Protein AF-A0A966UZX6-F1 (afdb_monomer)

Solvent-accessible surface area (backbone atoms only — not comparable to full-atom values): 6612 Å² total; per-residue (Å²): 122,61,79,94,32,61,62,84,73,32,52,67,48,50,5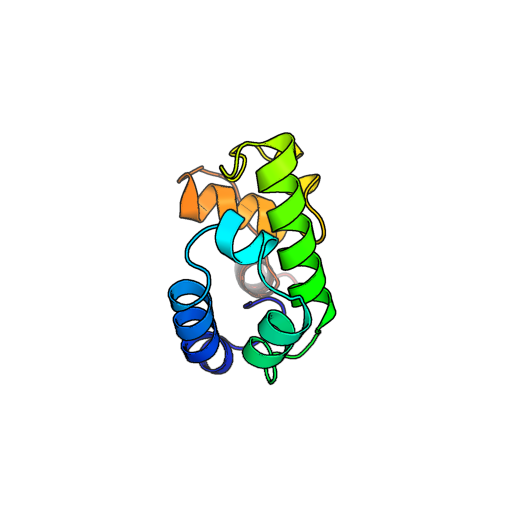5,53,45,46,71,76,30,74,43,41,50,50,42,38,73,46,58,69,69,57,56,48,58,64,50,57,91,59,65,66,68,65,59,56,52,23,49,36,52,24,20,40,48,27,36,75,76,45,78,41,44,82,68,93,44,65,69,60,29,48,70,32,50,84,32,46,73,52,54,28,41,44,45,39,33,73,76,66,67,42,99,61,91,68,65,52,76,68,49,46,50,52,51,22,60,75,69,74,48,83,123

Foldseek 3Di:
DPPVFDVVQVPVLVVVCCVQQVFLVSLLPDDLVVQLVSCPPRDDSQQSVQSNQLSVCCCPPVVRDDDQDLVSQCVRRPRDPQNSVVCNCPVVVDPDDHDDPVNVVVVCVVVVHDD

Radius of gyration: 15.52 Å; Cα contacts (8 Å, |Δi|>4): 112; chains: 1; bounding box: 35×24×46 Å

pLDDT: mean 96.29, std 2.63, range [81.38, 98.81]

Structure (mmCIF, N/CA/C/O backbone):
data_AF-A0A966UZX6-F1
#
_entry.id   AF-A0A966UZX6-F1
#
loop_
_atom_site.group_PDB
_atom_site.id
_atom_site.type_symbol
_atom_site.label_atom_id
_atom_site.label_alt_id
_atom_site.label_comp_id
_atom_site.label_asym_id
_atom_site.label_entity_id
_atom_site.label_seq_id
_atom_site.pdbx_PDB_ins_code
_atom_site.Cartn_x
_atom_site.Cartn_y
_atom_site.Cartn_z
_atom_site.occupancy
_atom_site.B_iso_or_equiv
_atom_site.auth_seq_id
_atom_site.auth_comp_id
_atom_site.auth_asym_id
_atom_site.auth_atom_id
_atom_site.pdbx_PDB_model_num
ATOM 1 N N . MET A 1 1 ? 3.420 -3.455 0.116 1.00 95.12 1 MET A N 1
ATOM 2 C CA . MET A 1 1 ? 4.729 -3.803 0.725 1.00 95.12 1 MET A CA 1
ATOM 3 C C . MET A 1 1 ? 5.871 -3.976 -0.285 1.00 95.12 1 MET A C 1
ATOM 5 O O . MET A 1 1 ? 7.005 -3.686 0.069 1.00 95.12 1 MET A O 1
ATOM 9 N N . SER A 1 2 ? 5.616 -4.385 -1.532 1.00 94.81 2 SER A N 1
ATOM 10 C CA . SER A 1 2 ? 6.669 -4.691 -2.527 1.00 94.81 2 SER A CA 1
ATOM 11 C C . SER A 1 2 ? 7.288 -3.487 -3.255 1.00 94.81 2 SER A C 1
ATOM 13 O O . SER A 1 2 ? 8.164 -3.651 -4.097 1.00 94.81 2 SER A O 1
ATOM 15 N N . GLN A 1 3 ? 6.871 -2.257 -2.938 1.00 93.81 3 GLN A N 1
ATOM 16 C CA . GLN A 1 3 ? 7.470 -1.043 -3.508 1.00 93.81 3 GLN A CA 1
ATOM 17 C C . GLN A 1 3 ? 8.933 -0.916 -3.050 1.00 93.81 3 GLN A C 1
ATOM 19 O O . GLN A 1 3 ? 9.164 -0.636 -1.877 1.00 93.81 3 GLN A O 1
ATOM 24 N N . GLN A 1 4 ? 9.908 -1.101 -3.945 1.00 92.12 4 GLN A N 1
ATOM 25 C CA . GLN A 1 4 ? 11.343 -1.074 -3.605 1.00 92.12 4 GLN A CA 1
ATOM 26 C C . GLN A 1 4 ? 11.729 -2.080 -2.499 1.00 92.12 4 GLN A C 1
ATOM 28 O O . GLN A 1 4 ? 12.595 -1.824 -1.664 1.00 92.12 4 GLN A O 1
ATOM 33 N N . THR A 1 5 ? 11.052 -3.227 -2.436 1.00 94.00 5 THR A N 1
ATOM 34 C CA . THR A 1 5 ? 11.376 -4.303 -1.490 1.00 94.00 5 THR A CA 1
ATOM 35 C C . THR A 1 5 ? 11.250 -5.636 -2.215 1.00 94.00 5 THR A C 1
ATOM 37 O O . THR A 1 5 ? 10.236 -5.880 -2.864 1.00 94.00 5 THR A O 1
ATOM 40 N N . GLN A 1 6 ? 12.285 -6.474 -2.135 1.00 93.75 6 GLN A N 1
ATOM 41 C CA . GLN A 1 6 ? 12.287 -7.794 -2.768 1.00 93.75 6 GLN A CA 1
ATOM 42 C C . GLN A 1 6 ? 11.197 -8.692 -2.164 1.00 93.75 6 GLN A C 1
ATOM 44 O O . GLN A 1 6 ? 10.854 -8.562 -0.988 1.00 93.75 6 GLN A O 1
ATOM 49 N N . VAL A 1 7 ? 10.619 -9.563 -2.996 1.00 95.44 7 VAL A N 1
ATOM 50 C CA . VAL A 1 7 ? 9.425 -10.352 -2.650 1.00 95.44 7 VAL A CA 1
ATOM 51 C C . VAL A 1 7 ? 9.689 -11.302 -1.483 1.00 95.44 7 VAL A C 1
ATOM 53 O O . VAL A 1 7 ? 8.866 -11.384 -0.579 1.00 95.44 7 VAL A O 1
ATOM 56 N N . ASP A 1 8 ? 10.850 -11.952 -1.458 1.00 95.19 8 ASP A N 1
ATOM 57 C CA . ASP A 1 8 ? 11.311 -12.839 -0.382 1.00 95.19 8 ASP A CA 1
ATOM 58 C C . ASP A 1 8 ? 11.261 -12.180 1.009 1.00 95.19 8 ASP A C 1
ATOM 60 O O . ASP A 1 8 ? 10.828 -12.795 1.982 1.00 95.19 8 ASP A O 1
ATOM 64 N N . ARG A 1 9 ? 11.611 -10.892 1.096 1.00 93.88 9 ARG A N 1
ATOM 65 C CA . ARG A 1 9 ? 11.520 -10.090 2.326 1.00 93.88 9 ARG A CA 1
ATOM 66 C C . ARG A 1 9 ? 10.0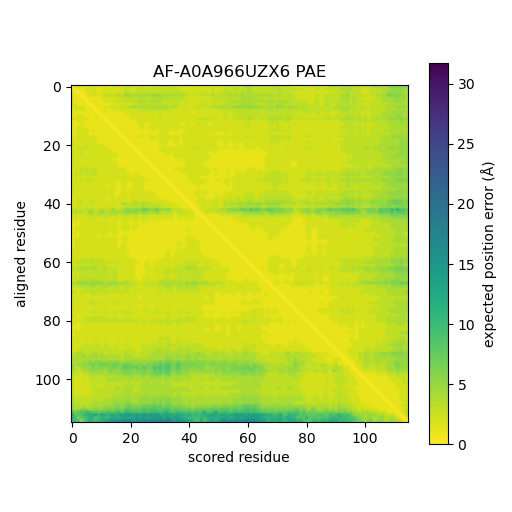93 -9.665 2.662 1.00 93.88 9 ARG A C 1
ATOM 68 O O . ARG A 1 9 ? 9.810 -9.352 3.816 1.00 93.88 9 ARG A O 1
ATOM 75 N N . VAL A 1 10 ? 9.215 -9.595 1.663 1.00 97.12 10 VAL A N 1
ATOM 76 C CA . VAL A 1 10 ? 7.822 -9.162 1.819 1.00 97.12 10 VAL A CA 1
ATOM 77 C C . VAL A 1 10 ? 6.931 -10.295 2.305 1.00 97.12 10 VAL A C 1
ATOM 79 O O . VAL A 1 10 ? 6.076 -10.030 3.140 1.00 97.12 10 VAL A O 1
ATOM 82 N N . VAL A 1 11 ? 7.110 -11.528 1.817 1.00 97.19 11 VAL A N 1
ATOM 83 C CA . VAL A 1 11 ? 6.136 -12.622 2.004 1.00 97.19 11 VAL A CA 1
ATOM 84 C C . VAL A 1 11 ? 5.756 -12.836 3.470 1.00 97.19 11 VAL A C 1
ATOM 86 O O . VAL A 1 11 ? 4.579 -12.757 3.811 1.00 97.19 11 VAL A O 1
ATOM 89 N N . SER A 1 12 ? 6.733 -13.050 4.354 1.00 96.12 12 SER A N 1
ATOM 90 C CA . SER A 1 12 ? 6.457 -13.325 5.773 1.00 96.12 12 SER A CA 1
ATOM 91 C C . SER A 1 12 ? 5.778 -12.148 6.477 1.00 96.12 12 SER A C 1
ATOM 93 O O . SER A 1 12 ? 4.864 -12.339 7.277 1.00 96.12 12 SER A O 1
ATOM 95 N N . LYS A 1 13 ? 6.183 -10.918 6.144 1.00 96.69 13 LYS A N 1
ATOM 96 C CA . LYS A 1 13 ? 5.598 -9.691 6.694 1.00 96.69 13 LYS A CA 1
ATOM 97 C C . LYS A 1 13 ? 4.191 -9.436 6.180 1.00 96.69 13 LYS A C 1
ATOM 99 O O . LYS A 1 13 ? 3.351 -8.995 6.952 1.00 96.69 13 LYS A O 1
ATOM 104 N N . PHE A 1 14 ? 3.939 -9.719 4.907 1.00 97.75 14 PHE A N 1
ATOM 105 C CA . PHE A 1 14 ? 2.617 -9.6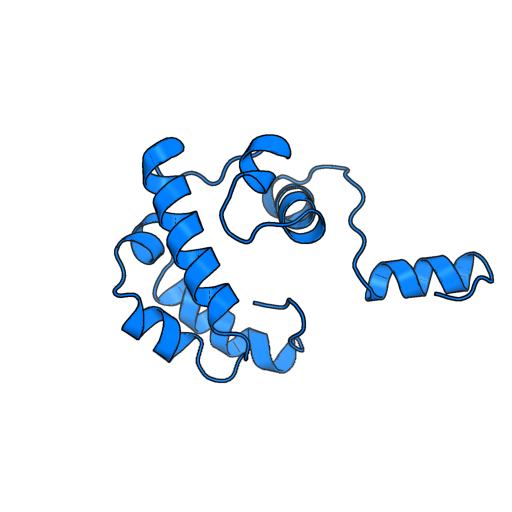09 4.309 1.00 97.75 14 PHE A CA 1
ATOM 106 C C . PHE A 1 14 ? 1.644 -10.576 4.976 1.00 97.75 14 PHE A C 1
ATOM 108 O O . PHE A 1 14 ? 0.605 -10.124 5.440 1.00 97.75 14 PHE A O 1
ATOM 115 N N . LEU A 1 15 ? 2.014 -11.856 5.101 1.00 97.94 15 LEU A N 1
ATOM 116 C CA . LEU A 1 15 ? 1.174 -12.870 5.746 1.00 97.94 15 LEU A CA 1
ATOM 117 C C . LEU A 1 15 ? 0.834 -12.491 7.194 1.00 97.94 15 LEU A C 1
ATOM 119 O O . LEU A 1 15 ? -0.331 -12.496 7.566 1.00 97.94 15 LEU A O 1
ATOM 123 N N . ALA A 1 16 ? 1.828 -12.073 7.983 1.00 97.81 16 ALA A N 1
ATOM 124 C CA . ALA A 1 16 ? 1.585 -11.609 9.348 1.00 97.81 16 ALA A CA 1
ATOM 125 C C . ALA A 1 16 ? 0.703 -10.347 9.404 1.00 97.81 16 ALA A C 1
ATOM 127 O O . ALA A 1 16 ? -0.110 -10.207 10.311 1.00 97.81 16 ALA A O 1
ATOM 128 N N . PHE A 1 17 ? 0.860 -9.423 8.448 1.00 98.00 17 PHE A N 1
ATOM 129 C CA . PHE A 1 17 ? 0.075 -8.188 8.406 1.00 98.00 17 PHE A CA 1
ATOM 130 C C . PHE A 1 17 ? -1.394 -8.460 8.096 1.00 98.00 17 PHE A C 1
ATOM 132 O O . PHE A 1 17 ? -2.249 -7.905 8.772 1.00 98.00 17 PHE A O 1
ATOM 139 N N . VAL A 1 18 ? -1.691 -9.289 7.089 1.00 97.38 18 VAL A N 1
ATOM 140 C CA . VAL A 1 18 ? -3.082 -9.584 6.704 1.00 97.38 18 VAL A CA 1
ATOM 141 C C . VAL A 1 18 ? -3.795 -10.475 7.716 1.00 97.38 18 VAL A C 1
ATOM 143 O O . VAL A 1 18 ? -5.005 -10.365 7.848 1.00 97.38 18 VAL A O 1
ATOM 146 N N . GLU A 1 19 ? -3.059 -11.303 8.460 1.00 98.25 19 GLU A N 1
ATOM 147 C CA . GLU A 1 19 ? -3.609 -12.054 9.594 1.00 98.25 19 GLU A CA 1
ATOM 148 C C . GLU A 1 19 ? -3.990 -11.116 10.752 1.00 98.25 19 GLU A C 1
ATOM 150 O O . GLU A 1 19 ? -5.071 -11.231 11.319 1.00 98.25 19 GLU A O 1
ATOM 155 N N . ALA A 1 20 ? -3.116 -10.162 11.094 1.00 98.00 20 ALA A N 1
ATOM 156 C CA . ALA A 1 20 ? -3.349 -9.229 12.197 1.00 98.00 20 ALA A CA 1
ATOM 157 C C . ALA A 1 20 ? -4.377 -8.132 11.861 1.00 98.00 20 ALA A C 1
ATOM 159 O O . ALA A 1 20 ? -5.116 -7.694 12.739 1.00 98.00 20 ALA A O 1
ATOM 160 N N . TYR A 1 21 ? -4.409 -7.677 10.606 1.00 98.25 21 TYR A N 1
ATOM 161 C CA . TYR A 1 21 ? -5.235 -6.561 10.137 1.00 98.25 21 TYR A CA 1
ATOM 162 C C . TYR A 1 21 ? -5.957 -6.935 8.827 1.00 98.25 21 TYR A C 1
ATOM 164 O O . TYR A 1 21 ? -5.587 -6.439 7.754 1.00 98.25 21 TYR A O 1
ATOM 172 N N . PRO A 1 22 ? -6.961 -7.831 8.883 1.00 97.88 22 PRO A N 1
ATOM 173 C CA . PRO A 1 22 ? -7.573 -8.419 7.691 1.00 97.88 22 PRO A CA 1
ATOM 174 C C . PRO A 1 22 ? -8.418 -7.433 6.878 1.00 97.88 22 PRO A C 1
ATOM 176 O O . PRO A 1 22 ? -8.586 -7.626 5.672 1.00 97.88 22 PRO A O 1
ATOM 179 N N . THR A 1 23 ? -8.935 -6.365 7.493 1.00 98.31 23 THR A N 1
ATOM 180 C CA . THR A 1 23 ? -9.742 -5.349 6.803 1.00 98.31 23 THR A CA 1
ATOM 181 C C . THR A 1 23 ? -9.124 -3.948 6.880 1.00 98.31 23 THR A C 1
ATOM 183 O O . THR A 1 23 ? -8.320 -3.656 7.774 1.00 98.31 23 THR A O 1
ATOM 186 N N . PRO A 1 24 ? -9.531 -3.014 5.992 1.00 98.25 24 PRO A N 1
ATOM 187 C CA . PRO A 1 24 ? -9.170 -1.605 6.135 1.00 98.25 24 PRO A CA 1
ATOM 188 C C . PRO A 1 24 ? -9.565 -1.023 7.497 1.00 98.25 24 PRO A C 1
ATOM 190 O O . PRO A 1 24 ? -8.851 -0.171 8.013 1.00 98.25 24 PRO A O 1
ATOM 193 N N . ARG A 1 25 ? -10.661 -1.500 8.106 1.00 98.69 25 ARG A N 1
ATOM 194 C CA . ARG A 1 25 ? -11.097 -1.057 9.434 1.00 98.69 25 ARG A CA 1
ATOM 195 C C . ARG A 1 25 ? -10.123 -1.488 10.525 1.00 98.69 25 ARG A C 1
ATOM 197 O O . ARG A 1 25 ? -9.667 -0.628 11.267 1.00 98.69 25 ARG A O 1
ATOM 204 N N . ASP A 1 26 ? -9.720 -2.757 10.545 1.00 98.62 26 ASP A N 1
ATOM 205 C CA . ASP A 1 26 ? -8.740 -3.257 11.523 1.00 98.62 26 ASP A CA 1
ATOM 206 C C . ASP A 1 26 ? -7.415 -2.494 11.416 1.00 98.62 26 ASP A C 1
ATOM 208 O O . ASP A 1 26 ? -6.809 -2.124 12.418 1.00 98.62 26 ASP A O 1
ATOM 212 N N . CYS A 1 27 ? -6.986 -2.197 10.186 1.00 98.50 27 CYS A N 1
ATOM 213 C CA . CYS A 1 27 ? -5.796 -1.391 9.941 1.00 98.50 27 CYS A CA 1
ATOM 214 C C . CYS A 1 27 ? -5.976 0.064 10.406 1.00 98.50 27 CYS A C 1
ATOM 216 O O . CYS A 1 27 ? -5.072 0.619 11.023 1.00 98.50 27 CYS A O 1
ATOM 218 N N . ALA A 1 28 ? -7.122 0.694 10.128 1.00 98.62 28 ALA A N 1
ATOM 219 C CA . ALA A 1 28 ? -7.409 2.073 10.527 1.00 98.62 28 ALA A CA 1
ATOM 220 C C . ALA A 1 28 ? -7.457 2.248 12.054 1.00 98.62 28 ALA A C 1
ATOM 222 O O . ALA A 1 28 ? -6.913 3.230 12.568 1.00 98.62 28 ALA A O 1
ATOM 223 N N . ASP A 1 29 ? -8.060 1.285 12.753 1.00 98.56 29 ASP A N 1
ATOM 224 C CA . ASP A 1 29 ? -8.267 1.305 14.204 1.00 98.56 29 ASP A CA 1
ATOM 225 C C . ASP A 1 29 ? -6.999 0.905 14.984 1.00 98.56 29 ASP A C 1
ATOM 227 O O . ASP A 1 29 ? -6.857 1.236 16.164 1.00 98.56 29 ASP A O 1
ATOM 231 N N . ALA A 1 30 ? -6.039 0.246 14.326 1.00 98.44 30 ALA A N 1
ATOM 232 C CA . ALA A 1 30 ? -4.784 -0.164 14.942 1.00 98.44 30 ALA A CA 1
ATOM 233 C C . ALA A 1 30 ? -3.912 1.031 15.385 1.00 98.44 30 ALA A C 1
ATOM 235 O O . ALA A 1 30 ? -3.765 2.025 14.655 1.00 98.44 30 ALA A O 1
ATOM 236 N N . PRO A 1 31 ? -3.222 0.928 16.538 1.00 98.31 31 PRO A N 1
ATOM 237 C CA . PRO A 1 31 ? -2.194 1.887 16.911 1.00 98.31 31 PRO A CA 1
ATOM 238 C C . PRO A 1 31 ? -1.063 1.904 15.877 1.00 98.31 31 PRO A C 1
ATOM 240 O O . PRO A 1 31 ? -0.455 0.876 15.570 1.00 98.31 31 PRO A O 1
ATOM 243 N N . LEU A 1 32 ? -0.692 3.094 15.391 1.00 98.00 32 LEU A N 1
ATOM 244 C CA . LEU A 1 32 ? 0.369 3.237 14.384 1.00 98.00 32 LEU A CA 1
ATOM 245 C C . LEU A 1 32 ? 1.701 2.593 14.822 1.00 98.00 32 LEU A C 1
ATOM 247 O O . LEU A 1 32 ? 2.459 2.102 13.987 1.00 98.00 32 LEU A O 1
ATOM 251 N N . GLY A 1 33 ? 1.999 2.584 16.125 1.00 98.19 33 GLY A N 1
ATOM 252 C CA . GLY A 1 33 ? 3.198 1.939 16.668 1.00 98.19 33 GLY A CA 1
ATOM 253 C C . GLY A 1 33 ? 3.239 0.424 16.432 1.00 98.19 33 GLY A C 1
ATOM 254 O O . GLY A 1 33 ? 4.299 -0.110 16.098 1.00 98.19 33 GLY A O 1
ATOM 255 N N . GLU A 1 34 ? 2.100 -0.261 16.534 1.00 97.94 34 GLU A N 1
ATOM 256 C CA . GLU A 1 34 ? 1.996 -1.706 16.295 1.00 97.94 34 GLU A CA 1
ATOM 257 C C . GLU A 1 34 ? 2.162 -2.025 14.808 1.00 97.94 34 GLU A C 1
ATOM 259 O O . GLU A 1 34 ? 2.985 -2.868 14.441 1.00 97.94 34 GLU A O 1
ATOM 264 N N . LEU A 1 35 ? 1.502 -1.249 13.941 1.00 97.75 35 LEU A N 1
ATOM 265 C CA . LEU A 1 35 ? 1.675 -1.338 12.489 1.00 97.75 35 LEU A CA 1
ATOM 266 C C . LEU A 1 35 ? 3.144 -1.151 12.084 1.00 97.75 35 LEU A C 1
ATOM 268 O O . LEU A 1 35 ? 3.682 -1.920 11.287 1.00 97.75 35 LEU A O 1
ATOM 272 N N . LEU A 1 36 ? 3.827 -0.148 12.643 1.00 97.81 36 LEU A N 1
ATOM 273 C CA . LEU A 1 36 ? 5.248 0.104 12.378 1.00 9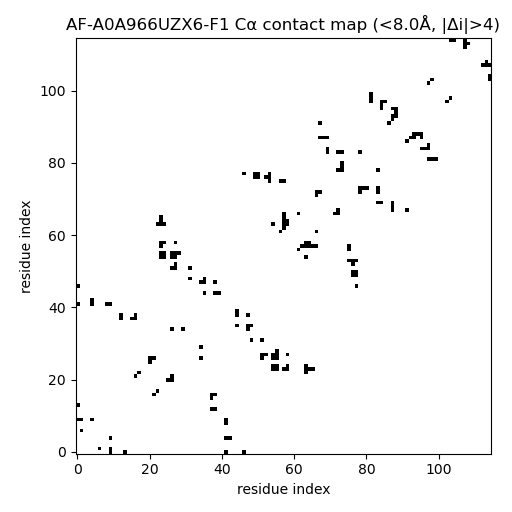7.81 36 LEU A CA 1
ATOM 274 C C . LEU A 1 36 ? 6.153 -1.015 12.897 1.00 97.81 36 LEU A C 1
ATOM 276 O O . LEU A 1 36 ? 7.151 -1.334 12.248 1.00 97.81 36 LEU A O 1
ATOM 280 N N . THR A 1 37 ? 5.800 -1.613 14.033 1.00 97.50 37 THR A N 1
ATOM 281 C CA . THR A 1 37 ? 6.521 -2.756 14.601 1.00 97.50 37 THR A CA 1
ATOM 282 C C . THR A 1 37 ? 6.426 -3.955 13.666 1.00 97.50 37 THR A C 1
ATOM 284 O O . THR A 1 37 ? 7.454 -4.526 13.290 1.00 97.50 37 THR A O 1
ATOM 287 N N . LEU A 1 38 ? 5.220 -4.281 13.192 1.00 96.31 38 LEU A N 1
ATOM 288 C CA . LEU A 1 38 ? 5.020 -5.371 12.241 1.00 96.31 38 LEU A CA 1
ATOM 289 C C . LEU A 1 38 ? 5.751 -5.088 10.918 1.00 96.31 38 LEU A C 1
ATOM 291 O O . LEU A 1 38 ? 6.450 -5.959 10.394 1.00 96.31 38 LEU A O 1
ATOM 295 N N . TRP A 1 39 ? 5.703 -3.843 10.436 1.00 96.56 39 TRP A N 1
ATOM 296 C CA . TRP A 1 39 ? 6.380 -3.389 9.213 1.00 96.56 39 TRP A CA 1
ATOM 297 C C . TRP A 1 39 ? 7.916 -3.343 9.308 1.00 96.56 39 TRP A C 1
ATOM 299 O O . TRP A 1 39 ? 8.604 -3.220 8.287 1.00 96.56 39 TRP A O 1
ATOM 309 N N . SER A 1 40 ? 8.480 -3.414 10.517 1.00 95.31 40 SER A N 1
ATOM 310 C CA . SER A 1 40 ? 9.923 -3.308 10.745 1.00 95.31 40 SER A CA 1
ATOM 311 C C . SER A 1 40 ? 10.708 -4.323 9.905 1.00 95.31 40 SER A C 1
ATOM 313 O O . SER A 1 40 ? 10.326 -5.487 9.781 1.00 95.31 40 SER A O 1
ATOM 315 N N . GLY A 1 41 ? 11.810 -3.872 9.301 1.00 92.94 41 GLY A N 1
ATOM 316 C CA . GLY A 1 41 ? 12.640 -4.673 8.392 1.00 92.94 41 GLY A CA 1
ATOM 317 C C . GLY A 1 41 ? 12.285 -4.562 6.902 1.00 92.94 41 GLY A C 1
ATOM 318 O O . GLY A 1 41 ? 13.099 -4.962 6.069 1.00 92.94 41 GLY A O 1
ATOM 319 N N . LEU A 1 42 ? 11.145 -3.962 6.528 1.00 94.44 42 LEU A N 1
ATOM 320 C CA . LEU A 1 42 ? 10.787 -3.721 5.116 1.00 94.44 42 LEU A CA 1
ATOM 321 C C . LEU A 1 42 ? 11.348 -2.410 4.537 1.00 94.44 42 LEU A C 1
ATOM 323 O O . LEU A 1 42 ? 11.298 -2.199 3.327 1.00 94.44 42 LEU A O 1
ATOM 327 N N . GLY A 1 43 ? 11.866 -1.514 5.382 1.00 91.00 43 GLY A N 1
ATOM 328 C CA . GLY A 1 43 ? 12.311 -0.177 4.976 1.00 91.00 43 GLY A CA 1
ATOM 329 C C . GLY A 1 43 ? 11.158 0.779 4.638 1.00 91.00 43 GLY A C 1
ATOM 330 O O . GLY A 1 43 ? 9.999 0.382 4.494 1.00 91.00 43 GLY A O 1
ATOM 331 N N . TYR A 1 44 ? 11.483 2.068 4.510 1.00 92.12 44 TYR A N 1
ATOM 332 C CA . TYR A 1 44 ? 10.541 3.164 4.234 1.00 92.12 44 TYR A CA 1
ATOM 333 C C . TYR A 1 44 ? 9.279 3.155 5.128 1.00 92.12 44 TYR A C 1
ATOM 335 O O . TYR A 1 44 ? 8.174 2.924 4.625 1.00 92.12 44 TYR A O 1
ATOM 343 N N . PRO A 1 45 ? 9.399 3.476 6.433 1.00 94.69 45 PRO A N 1
ATOM 344 C CA . PRO A 1 45 ? 8.266 3.527 7.369 1.00 94.69 45 PRO A CA 1
ATOM 345 C C . PRO A 1 45 ? 7.112 4.432 6.916 1.00 94.69 45 PRO A C 1
ATOM 347 O O . PRO A 1 45 ? 5.963 4.224 7.292 1.00 94.69 45 PRO A O 1
ATOM 350 N N . ARG A 1 46 ? 7.405 5.425 6.064 1.00 97.06 46 ARG A N 1
ATOM 351 C CA . ARG A 1 46 ? 6.397 6.285 5.433 1.00 97.06 46 ARG A CA 1
ATOM 352 C C . ARG A 1 46 ? 5.340 5.489 4.655 1.00 97.06 46 ARG A C 1
ATOM 354 O O . ARG A 1 46 ? 4.188 5.893 4.671 1.00 97.06 46 ARG A O 1
ATOM 361 N N . ARG A 1 47 ? 5.687 4.351 4.037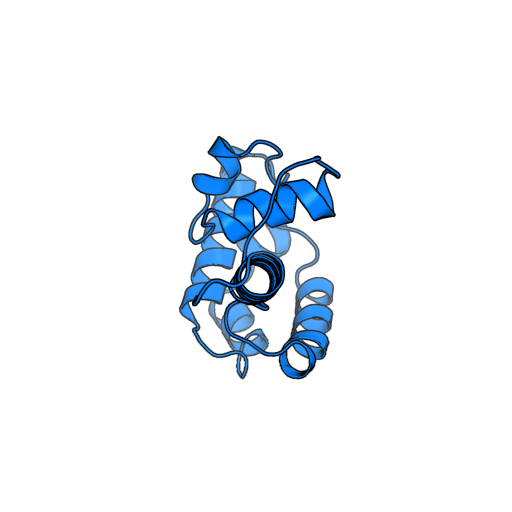 1.00 97.75 47 ARG A N 1
ATOM 362 C CA . ARG A 1 47 ? 4.712 3.488 3.340 1.00 97.75 47 ARG A CA 1
ATOM 363 C C . ARG A 1 47 ? 3.689 2.880 4.301 1.00 97.75 47 ARG A C 1
ATOM 365 O O . ARG A 1 47 ? 2.520 2.815 3.956 1.00 97.75 47 ARG A O 1
ATOM 372 N N . CYS A 1 48 ? 4.125 2.492 5.501 1.00 97.88 48 CYS A N 1
ATOM 373 C CA . CYS A 1 48 ? 3.236 2.002 6.555 1.00 97.88 48 CYS A CA 1
ATOM 374 C C . CYS A 1 48 ? 2.280 3.106 7.022 1.00 97.88 48 CYS A C 1
ATOM 376 O O . CYS A 1 48 ? 1.074 2.905 7.046 1.00 97.88 48 CYS A O 1
ATOM 378 N N . ARG A 1 49 ? 2.812 4.309 7.296 1.00 98.31 49 ARG A N 1
ATOM 379 C CA . ARG A 1 49 ? 1.990 5.473 7.676 1.00 98.31 49 ARG A CA 1
ATOM 380 C C . ARG A 1 49 ? 0.962 5.816 6.602 1.00 98.31 49 ARG A C 1
ATOM 382 O O . ARG A 1 49 ? -0.197 6.012 6.918 1.00 98.31 49 ARG A O 1
ATOM 389 N N . ASN A 1 50 ? 1.381 5.847 5.340 1.00 98.44 50 ASN A N 1
ATOM 390 C CA . ASN A 1 50 ? 0.478 6.122 4.229 1.00 98.44 50 ASN A CA 1
ATOM 391 C C . ASN A 1 50 ? -0.619 5.059 4.111 1.00 98.44 50 ASN A C 1
ATOM 393 O O . ASN A 1 50 ? -1.767 5.424 3.916 1.00 98.44 50 ASN A O 1
ATOM 397 N N . LEU A 1 51 ? -0.287 3.771 4.269 1.00 98.38 51 LEU A N 1
ATOM 398 C CA . LEU A 1 51 ? -1.297 2.712 4.288 1.00 98.38 51 LEU A CA 1
ATOM 399 C C . LEU A 1 51 ? -2.280 2.903 5.448 1.00 98.38 51 LEU A C 1
ATOM 401 O O . LEU A 1 51 ? -3.477 2.765 5.241 1.00 98.38 51 LEU A O 1
ATOM 405 N N . HIS A 1 52 ? -1.793 3.259 6.641 1.00 98.69 52 HIS A N 1
ATOM 406 C CA . HIS A 1 52 ? -2.651 3.537 7.797 1.00 98.69 52 HIS A CA 1
ATOM 407 C C . HIS A 1 52 ? -3.609 4.701 7.529 1.00 98.69 52 HIS A C 1
ATOM 409 O O . HIS A 1 52 ? -4.811 4.576 7.749 1.00 98.69 52 HIS A O 1
ATOM 415 N N . GLU A 1 53 ? -3.100 5.812 6.994 1.00 98.75 53 GLU A N 1
ATOM 416 C CA . GLU A 1 53 ? -3.930 6.963 6.627 1.00 98.75 53 GLU A CA 1
ATOM 417 C C . GLU A 1 53 ? -4.902 6.636 5.484 1.00 98.75 53 GLU A C 1
ATOM 419 O O . GLU A 1 53 ? -6.064 7.030 5.538 1.00 98.75 53 GLU A O 1
ATOM 424 N N . ALA A 1 54 ? -4.481 5.858 4.483 1.00 98.75 54 ALA A N 1
ATOM 425 C CA . ALA A 1 54 ? -5.364 5.387 3.420 1.00 98.75 54 ALA A CA 1
ATOM 426 C C . ALA A 1 54 ? -6.493 4.508 3.964 1.00 98.75 54 ALA A C 1
ATOM 428 O O . ALA A 1 54 ? -7.645 4.715 3.597 1.00 98.75 54 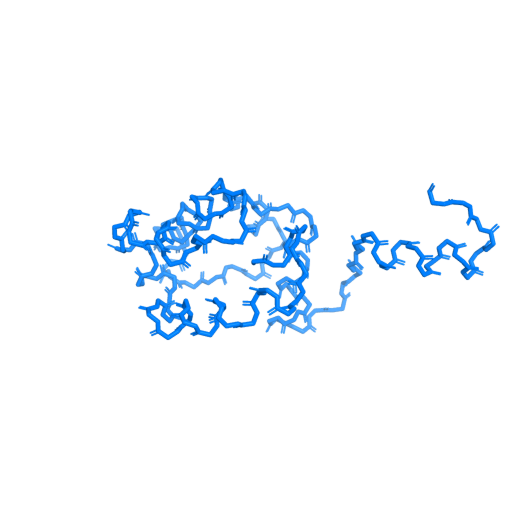ALA A O 1
ATOM 429 N N . SER A 1 55 ? -6.199 3.598 4.893 1.00 98.75 55 SER A N 1
ATOM 430 C CA . SER A 1 55 ? -7.210 2.792 5.579 1.00 98.75 55 SER A CA 1
ATOM 431 C C . SER A 1 55 ? -8.233 3.662 6.316 1.00 98.75 55 SER A C 1
ATOM 433 O O . SER A 1 55 ? -9.433 3.421 6.200 1.00 98.75 55 SER A O 1
ATOM 435 N N . LYS A 1 56 ? -7.796 4.726 7.006 1.00 98.81 56 LYS A N 1
ATOM 436 C CA . LYS A 1 56 ? -8.709 5.683 7.660 1.00 98.81 56 LYS A CA 1
ATOM 437 C C . LYS A 1 56 ? -9.601 6.411 6.656 1.00 98.81 56 LYS A C 1
ATOM 439 O O . LYS A 1 56 ? -10.799 6.537 6.899 1.00 98.81 56 LYS A O 1
ATOM 444 N N . VAL A 1 57 ? -9.047 6.858 5.526 1.00 98.81 57 VAL A N 1
ATOM 445 C CA . VAL A 1 57 ? -9.823 7.493 4.445 1.00 98.81 57 VAL A CA 1
ATOM 446 C C . VAL A 1 57 ? -10.843 6.513 3.859 1.00 98.81 57 VAL A C 1
ATOM 448 O O . VAL A 1 57 ? -12.012 6.865 3.727 1.00 98.81 57 VAL A O 1
ATOM 451 N N . ILE A 1 58 ? -10.445 5.265 3.597 1.00 98.75 58 ILE A N 1
ATOM 452 C CA . ILE A 1 58 ? -11.331 4.196 3.110 1.00 98.75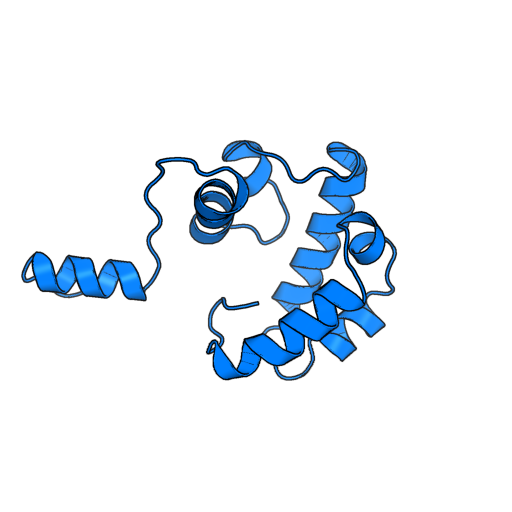 58 ILE A CA 1
ATOM 453 C C . ILE A 1 58 ? -12.493 3.953 4.080 1.00 98.75 58 ILE A C 1
ATOM 455 O O . ILE A 1 58 ? -13.646 3.848 3.664 1.00 98.75 58 ILE A O 1
ATOM 459 N N . VAL A 1 59 ? -12.224 3.913 5.385 1.00 98.75 59 VAL A N 1
ATOM 460 C CA . VAL A 1 59 ? -13.271 3.757 6.403 1.00 98.75 59 VAL A CA 1
ATOM 461 C C . VAL A 1 59 ? -14.202 4.968 6.447 1.00 98.75 59 VAL A C 1
ATOM 463 O O . VAL A 1 59 ? -15.420 4.794 6.451 1.00 98.75 59 VAL A O 1
ATOM 466 N N . ALA A 1 60 ? -13.643 6.178 6.477 1.00 98.56 60 ALA A N 1
ATOM 467 C CA . ALA A 1 60 ? -14.405 7.408 6.669 1.00 98.56 60 ALA A CA 1
ATOM 468 C C . ALA A 1 60 ? -15.240 7.804 5.443 1.00 98.56 60 ALA A C 1
ATOM 470 O O . ALA A 1 60 ? -16.351 8.302 5.604 1.00 98.56 60 ALA A O 1
ATOM 471 N N . GLN A 1 61 ? -14.711 7.606 4.234 1.00 98.25 61 GLN A N 1
ATOM 472 C CA . GLN A 1 61 ? -15.304 8.120 2.994 1.00 98.25 61 GLN A CA 1
ATOM 473 C C . GLN A 1 61 ? -15.931 7.023 2.127 1.00 98.25 61 GLN A C 1
ATOM 475 O O . GLN A 1 61 ? -16.868 7.303 1.386 1.00 98.25 61 GLN A O 1
ATOM 480 N N . HIS A 1 62 ? -15.469 5.775 2.253 1.00 97.94 62 HIS A N 1
ATOM 481 C CA . HIS A 1 62 ? -15.905 4.654 1.410 1.00 97.94 62 HIS A CA 1
ATOM 482 C C . HIS A 1 62 ? -16.521 3.496 2.220 1.00 97.94 62 HIS A C 1
ATOM 484 O O . HIS A 1 62 ? -16.667 2.380 1.726 1.00 97.94 62 HIS A O 1
ATOM 490 N N . GLY A 1 63 ? -16.873 3.727 3.491 1.00 97.62 63 GLY A N 1
ATOM 491 C CA . GLY A 1 63 ? -17.551 2.732 4.332 1.00 97.62 63 GLY A CA 1
ATOM 492 C C . GLY A 1 63 ? -16.709 1.495 4.664 1.00 97.62 63 GLY A C 1
ATOM 493 O O . GLY A 1 63 ? -17.256 0.472 5.071 1.00 97.62 63 GLY A O 1
ATOM 494 N N . GLY A 1 64 ? -15.385 1.572 4.509 1.00 97.62 64 GLY A N 1
ATOM 495 C CA . GLY A 1 64 ? -14.472 0.442 4.704 1.00 97.62 64 GLY A CA 1
ATOM 496 C C . GLY A 1 64 ? -14.262 -0.416 3.453 1.00 97.62 64 GLY A C 1
ATOM 497 O O . GLY A 1 64 ? -13.512 -1.388 3.520 1.00 97.62 64 GLY A O 1
ATOM 498 N N . VAL A 1 65 ? -14.881 -0.059 2.325 1.00 97.69 65 VAL A N 1
ATOM 499 C CA . VAL A 1 65 ? -14.699 -0.733 1.035 1.00 97.69 65 VAL A CA 1
ATOM 500 C C . VAL A 1 65 ? -13.640 0.013 0.229 1.00 97.69 65 VAL A C 1
ATOM 502 O O . VAL A 1 65 ? -13.720 1.228 0.064 1.00 97.69 65 VAL A O 1
ATOM 505 N N . VAL A 1 66 ? -12.629 -0.702 -0.267 1.00 97.12 66 VAL A N 1
ATOM 506 C CA . VAL A 1 66 ? -11.603 -0.109 -1.137 1.00 97.12 66 VAL A CA 1
ATOM 507 C C . VAL A 1 66 ? -12.273 0.367 -2.437 1.00 97.12 66 VAL A C 1
ATOM 509 O O . VAL A 1 66 ? -12.991 -0.424 -3.049 1.00 97.12 66 VAL A O 1
ATOM 512 N N . PRO A 1 67 ? -12.081 1.629 -2.868 1.00 96.94 67 PRO A N 1
ATOM 513 C CA . PRO A 1 67 ? -12.719 2.138 -4.079 1.00 96.94 67 PRO A CA 1
ATOM 514 C C . PRO A 1 67 ? -12.199 1.446 -5.349 1.00 96.94 67 PRO A C 1
ATOM 516 O O . PRO A 1 67 ? -11.030 1.072 -5.431 1.00 96.94 67 PRO A O 1
ATOM 519 N N . ALA A 1 68 ? -13.069 1.330 -6.356 1.00 95.69 68 ALA A N 1
ATOM 520 C CA . ALA A 1 68 ? -12.833 0.599 -7.612 1.00 95.69 68 ALA A CA 1
ATOM 521 C C . ALA A 1 68 ? -12.693 1.522 -8.846 1.00 95.69 68 ALA A C 1
AT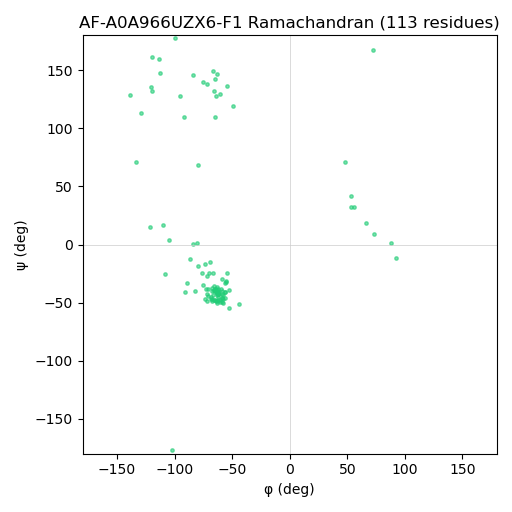OM 523 O O . ALA A 1 68 ? -12.821 1.097 -10.006 1.00 95.69 68 ALA A O 1
ATOM 524 N N . SER A 1 69 ? -12.459 2.817 -8.613 1.00 96.25 69 SER A N 1
ATOM 525 C CA . SER A 1 69 ? -12.152 3.794 -9.658 1.00 96.25 69 SER A CA 1
ATOM 526 C C . SER A 1 69 ? -10.714 4.294 -9.541 1.00 96.25 69 SER A C 1
ATOM 528 O O . SER A 1 69 ? -10.145 4.394 -8.454 1.00 96.25 69 SER A O 1
ATOM 530 N N . LEU A 1 70 ? -10.106 4.611 -10.687 1.00 96.38 70 LEU A N 1
ATOM 531 C CA . LEU A 1 70 ? -8.731 5.107 -10.728 1.00 96.38 70 LEU A CA 1
ATOM 532 C C . LEU A 1 70 ? -8.588 6.437 -9.978 1.00 96.38 70 LEU A C 1
ATOM 534 O O . LEU A 1 70 ? -7.610 6.625 -9.264 1.00 96.38 70 LEU A O 1
ATOM 538 N N . GLU A 1 71 ? -9.556 7.338 -10.142 1.00 97.69 71 GLU A N 1
ATOM 539 C CA . GLU A 1 71 ? -9.555 8.659 -9.512 1.00 97.69 71 GLU A CA 1
ATOM 540 C C . GLU A 1 71 ? -9.607 8.555 -7.985 1.00 97.69 71 GLU A C 1
ATOM 542 O O . GLU A 1 71 ? -8.765 9.134 -7.301 1.00 97.69 71 GLU A O 1
ATOM 547 N N . GLU A 1 72 ? -10.527 7.752 -7.447 1.00 97.88 72 GLU A N 1
ATOM 548 C CA . GLU A 1 72 ? -10.649 7.564 -5.998 1.00 97.88 72 GLU A CA 1
ATOM 549 C C . GLU A 1 72 ? -9.422 6.861 -5.414 1.00 97.88 72 GLU A C 1
ATOM 551 O O . GLU A 1 72 ? -8.934 7.249 -4.355 1.00 97.88 72 GLU A O 1
ATOM 556 N N . LEU A 1 73 ? -8.869 5.863 -6.113 1.00 98.00 73 LEU A N 1
ATOM 557 C CA . LEU A 1 73 ? -7.640 5.202 -5.676 1.00 98.00 73 LEU A CA 1
ATOM 558 C C . LEU A 1 73 ? -6.451 6.168 -5.651 1.00 98.00 73 LEU A C 1
ATOM 560 O O . LEU A 1 73 ? -5.674 6.134 -4.703 1.00 98.00 73 LEU A O 1
ATOM 564 N N . LEU A 1 74 ? -6.308 7.038 -6.655 1.00 98.06 74 LEU A N 1
ATOM 565 C CA . LEU A 1 74 ? -5.254 8.060 -6.696 1.00 98.06 74 LEU A CA 1
ATOM 566 C C . LEU A 1 74 ? -5.417 9.136 -5.615 1.00 98.06 74 LEU A C 1
ATOM 568 O O . LEU A 1 74 ? -4.428 9.751 -5.216 1.00 98.06 74 LEU A O 1
ATOM 572 N N . ALA A 1 75 ? -6.638 9.356 -5.125 1.00 98.19 75 ALA A N 1
ATOM 573 C CA . ALA A 1 75 ? -6.896 10.267 -4.017 1.00 98.19 75 ALA A CA 1
ATOM 574 C C . ALA A 1 75 ? -6.440 9.703 -2.655 1.00 98.19 75 ALA A C 1
ATOM 576 O O . ALA A 1 75 ? -6.280 10.464 -1.696 1.00 98.19 75 ALA A O 1
ATOM 577 N N . LEU A 1 76 ? -6.197 8.389 -2.546 1.00 98.62 76 LEU A N 1
ATOM 578 C CA . LEU A 1 76 ? -5.772 7.769 -1.292 1.00 98.62 76 LEU A CA 1
ATOM 579 C C . LEU A 1 76 ? -4.312 8.122 -0.928 1.00 98.62 76 LEU A C 1
ATOM 581 O O . LEU A 1 76 ? -3.408 8.053 -1.769 1.00 98.62 76 LEU A O 1
ATOM 585 N N . PRO A 1 77 ? -4.023 8.415 0.356 1.00 98.31 77 PRO A N 1
ATOM 586 C CA . PRO A 1 77 ? -2.673 8.674 0.844 1.00 98.31 77 PRO A CA 1
ATOM 587 C C . PRO A 1 77 ? -1.635 7.624 0.418 1.00 98.31 77 PRO A C 1
ATOM 589 O O . PRO A 1 77 ? -1.692 6.451 0.777 1.00 98.31 77 PRO A O 1
ATOM 592 N N . GLY A 1 78 ? -0.613 8.069 -0.318 1.00 97.12 78 GLY A N 1
ATOM 593 C CA . GLY A 1 78 ? 0.507 7.223 -0.740 1.00 97.12 78 GLY A CA 1
ATOM 594 C C . GLY A 1 78 ? 0.197 6.207 -1.838 1.00 97.12 78 GLY A C 1
ATOM 595 O O . GLY A 1 78 ? 1.064 5.379 -2.135 1.00 97.12 78 GLY A O 1
ATOM 596 N N . VAL A 1 79 ? -0.981 6.281 -2.454 1.00 98.06 79 VAL A N 1
ATOM 597 C CA . VAL A 1 79 ? -1.322 5.513 -3.648 1.00 98.06 79 VAL A CA 1
ATOM 598 C C . VAL A 1 79 ? -0.971 6.350 -4.879 1.00 98.06 79 VAL A C 1
ATOM 600 O O . VAL A 1 79 ? -1.583 7.371 -5.157 1.00 98.06 79 VAL A O 1
ATOM 603 N N . GLY A 1 80 ? 0.068 5.936 -5.605 1.00 96.44 80 GLY A N 1
ATOM 604 C CA . GLY A 1 80 ? 0.424 6.520 -6.906 1.00 96.44 80 GLY A CA 1
ATOM 605 C C . GLY A 1 80 ? -0.063 5.664 -8.076 1.00 96.44 80 GLY A C 1
ATOM 606 O O . GLY A 1 80 ? -0.546 4.550 -7.863 1.00 96.44 80 GLY A O 1
ATOM 607 N N . ASP A 1 81 ? 0.164 6.141 -9.305 1.00 95.94 81 ASP A N 1
ATOM 608 C CA . ASP A 1 81 ? -0.304 5.530 -10.564 1.00 95.94 81 ASP A CA 1
ATOM 609 C C . ASP A 1 81 ? -0.129 4.011 -10.632 1.00 95.94 81 ASP A C 1
ATOM 611 O O . ASP A 1 81 ? -1.091 3.282 -10.870 1.00 95.94 81 ASP A O 1
ATOM 615 N N . TYR A 1 82 ? 1.082 3.515 -10.353 1.00 96.50 82 TYR A N 1
ATOM 616 C CA . TYR A 1 82 ? 1.344 2.075 -10.363 1.00 96.50 82 TYR A CA 1
ATOM 617 C C . TYR A 1 82 ? 0.456 1.322 -9.365 1.00 96.50 82 TYR A C 1
ATOM 619 O O . TYR A 1 82 ? -0.109 0.290 -9.707 1.00 96.50 82 TYR A O 1
ATOM 627 N N . THR A 1 83 ? 0.327 1.822 -8.131 1.00 97.00 83 THR A N 1
ATOM 628 C CA . THR A 1 83 ? -0.412 1.111 -7.075 1.00 97.00 83 THR A CA 1
ATOM 629 C C . THR A 1 83 ? -1.913 1.153 -7.339 1.00 97.00 83 THR A C 1
ATOM 631 O O . THR A 1 83 ? -2.555 0.115 -7.228 1.00 97.00 83 THR A O 1
ATOM 634 N N . ALA A 1 84 ? -2.454 2.304 -7.751 1.00 97.38 84 ALA A N 1
ATOM 635 C CA . ALA A 1 84 ? -3.866 2.435 -8.104 1.00 97.38 84 ALA A CA 1
ATOM 636 C C . ALA A 1 84 ? -4.245 1.459 -9.227 1.00 97.38 84 ALA A C 1
ATOM 638 O O . ALA A 1 84 ? -5.164 0.657 -9.091 1.00 97.38 84 ALA A O 1
ATOM 639 N N . ARG A 1 85 ? -3.471 1.453 -10.317 1.00 97.19 85 ARG A N 1
ATOM 640 C CA . ARG A 1 85 ? -3.723 0.555 -11.448 1.00 97.19 85 ARG A CA 1
ATOM 641 C C . ARG A 1 85 ? -3.486 -0.913 -11.087 1.00 97.19 85 ARG A C 1
ATOM 643 O O . ARG A 1 85 ? -4.254 -1.760 -11.522 1.00 97.19 85 ARG A O 1
ATOM 650 N N . ALA A 1 86 ? -2.476 -1.229 -10.271 1.00 96.75 86 ALA A N 1
ATOM 651 C CA . ALA A 1 86 ? -2.241 -2.598 -9.812 1.00 96.75 86 ALA A CA 1
ATOM 652 C C . ALA A 1 86 ? -3.418 -3.136 -8.984 1.00 96.75 86 ALA A C 1
ATOM 654 O O . ALA A 1 86 ? -3.800 -4.287 -9.171 1.00 96.75 86 ALA A O 1
ATOM 655 N N . VAL A 1 87 ? -4.024 -2.314 -8.118 1.00 96.25 87 VAL A N 1
ATOM 656 C CA . VAL A 1 87 ? -5.246 -2.695 -7.391 1.00 96.25 87 VAL A CA 1
ATOM 657 C C . VAL A 1 87 ? -6.379 -2.998 -8.372 1.00 96.25 87 VAL A C 1
ATOM 659 O O . VAL A 1 87 ? -6.943 -4.085 -8.311 1.00 96.25 87 VAL A O 1
ATOM 662 N N . LEU A 1 88 ? -6.641 -2.115 -9.340 1.00 96.75 88 LEU A N 1
ATOM 663 C CA . LEU A 1 88 ? -7.687 -2.332 -10.350 1.00 96.75 88 LEU A CA 1
ATOM 664 C C . LEU A 1 88 ? -7.462 -3.598 -11.194 1.00 96.75 88 LEU A C 1
ATOM 666 O O . LEU A 1 88 ? -8.411 -4.297 -11.536 1.00 96.75 88 LEU A O 1
ATOM 670 N N . VAL A 1 89 ? -6.213 -3.907 -11.545 1.00 96.56 89 VAL A N 1
ATOM 671 C CA . VAL A 1 89 ? -5.881 -5.105 -12.330 1.00 96.56 89 VAL A CA 1
ATOM 672 C C . VAL A 1 89 ? -6.045 -6.377 -11.501 1.00 96.56 89 VAL A C 1
ATOM 674 O O . VAL A 1 89 ? -6.649 -7.338 -11.970 1.00 96.56 89 VAL A O 1
ATOM 677 N N . PHE A 1 90 ? -5.497 -6.416 -10.284 1.00 95.19 90 PHE A N 1
ATOM 678 C CA . PHE A 1 90 ? -5.416 -7.660 -9.513 1.00 95.19 90 PHE A CA 1
ATOM 679 C C . PHE A 1 90 ? -6.635 -7.930 -8.630 1.00 95.19 90 PHE A C 1
ATOM 681 O O . PHE A 1 90 ? -6.968 -9.096 -8.441 1.00 95.19 90 PHE A O 1
ATOM 688 N N . ALA A 1 91 ? -7.281 -6.894 -8.091 1.00 94.06 91 ALA A N 1
ATOM 689 C CA . ALA A 1 91 ? -8.472 -7.042 -7.255 1.00 94.06 91 ALA A CA 1
ATOM 690 C C . ALA A 1 91 ? -9.766 -6.980 -8.082 1.00 94.06 91 ALA A C 1
ATOM 692 O O . ALA A 1 91 ? -10.656 -7.796 -7.865 1.00 94.06 91 ALA A O 1
ATOM 693 N N . ASP A 1 92 ? -9.835 -6.072 -9.064 1.00 91.50 92 ASP A N 1
ATOM 694 C CA . ASP A 1 92 ? -11.057 -5.830 -9.853 1.00 91.50 92 ASP A CA 1
ATOM 695 C C . ASP A 1 92 ? -11.002 -6.414 -11.277 1.00 91.50 92 ASP A C 1
ATOM 697 O O . ASP A 1 92 ? -11.922 -6.204 -12.070 1.00 91.50 92 ASP A O 1
ATOM 701 N N . HIS A 1 93 ? -9.925 -7.125 -11.630 1.00 93.19 93 HIS A N 1
ATOM 702 C CA . HIS A 1 93 ? -9.741 -7.772 -12.937 1.00 93.19 93 HIS A CA 1
ATOM 703 C C . HIS A 1 93 ? -9.915 -6.832 -14.144 1.00 93.19 93 HIS A C 1
ATOM 705 O O . HIS A 1 93 ? -10.371 -7.238 -15.214 1.00 93.19 93 HIS A O 1
ATOM 711 N N . ARG A 1 94 ? -9.551 -5.554 -13.989 1.00 94.62 94 ARG A N 1
ATOM 712 C CA . ARG A 1 94 ? -9.655 -4.549 -15.055 1.00 94.62 94 ARG A CA 1
ATOM 713 C C . ARG A 1 94 ? -8.546 -4.728 -16.093 1.00 94.62 94 ARG A C 1
ATOM 715 O O . ARG A 1 94 ? -7.378 -4.896 -15.746 1.00 94.62 94 ARG A O 1
ATOM 722 N N . GLU A 1 95 ? -8.885 -4.563 -17.369 1.00 93.75 95 GLU A N 1
ATOM 723 C CA . GLU A 1 95 ? -7.933 -4.578 -18.490 1.00 93.75 95 GLU A CA 1
ATOM 724 C C . GLU A 1 95 ? -7.202 -3.230 -18.631 1.00 93.75 95 GLU A C 1
ATOM 726 O O . GLU A 1 95 ? -7.418 -2.463 -19.568 1.00 93.75 95 GLU A O 1
ATOM 731 N N . ILE A 1 96 ? -6.348 -2.902 -17.659 1.00 91.12 96 ILE A N 1
ATOM 732 C CA . ILE A 1 96 ? -5.583 -1.648 -17.628 1.00 91.12 96 ILE A CA 1
ATOM 733 C C . ILE A 1 96 ? -4.085 -1.960 -17.610 1.00 91.12 96 ILE A C 1
ATOM 735 O O . ILE A 1 96 ? -3.616 -2.802 -16.850 1.00 91.12 96 ILE A O 1
ATOM 739 N N . GLY A 1 97 ? -3.306 -1.242 -18.423 1.00 90.12 97 GLY A N 1
ATOM 740 C CA . GLY A 1 97 ? -1.849 -1.361 -18.418 1.00 90.12 97 GLY A CA 1
ATOM 741 C C . GLY A 1 97 ? -1.230 -0.876 -17.102 1.00 90.12 97 GLY A C 1
ATOM 742 O O . GLY A 1 97 ? -1.526 0.228 -16.639 1.00 90.12 97 GLY A O 1
ATOM 743 N N . ILE A 1 98 ? -0.333 -1.685 -16.532 1.00 92.31 98 ILE A N 1
ATOM 744 C CA . ILE A 1 98 ? 0.499 -1.343 -15.371 1.00 92.31 98 ILE A CA 1
ATOM 745 C C . ILE A 1 98 ? 1.973 -1.417 -15.751 1.00 92.31 98 ILE A C 1
ATOM 747 O O . ILE A 1 98 ? 2.414 -2.394 -16.351 1.00 92.31 98 ILE A O 1
ATOM 751 N N . VAL A 1 99 ? 2.745 -0.390 -15.397 1.00 92.19 99 VAL A N 1
ATOM 752 C CA . VAL A 1 99 ? 4.180 -0.341 -15.692 1.00 92.19 99 VAL A CA 1
ATOM 753 C C . VAL A 1 99 ? 4.946 -0.003 -14.420 1.00 92.19 99 VAL A C 1
ATOM 755 O O . VAL A 1 99 ? 4.837 1.100 -13.890 1.00 92.19 99 VAL A O 1
ATOM 758 N N . ASP A 1 100 ? 5.724 -0.964 -13.929 1.00 93.62 100 ASP A N 1
ATOM 759 C CA . ASP A 1 100 ? 6.817 -0.722 -12.990 1.00 93.62 100 ASP A CA 1
ATOM 760 C C . ASP A 1 100 ? 8.164 -0.760 -13.730 1.00 93.62 100 ASP A C 1
ATOM 762 O O . ASP A 1 100 ? 8.239 -0.955 -14.946 1.00 93.62 100 ASP A O 1
ATOM 766 N N . THR A 1 101 ? 9.263 -0.619 -12.992 1.00 92.81 101 THR A N 1
ATOM 767 C CA . THR A 1 101 ? 10.614 -0.732 -13.557 1.00 92.81 101 THR A CA 1
ATOM 768 C C . THR A 1 101 ? 10.870 -2.093 -14.214 1.00 92.81 101 THR A C 1
ATOM 770 O O . THR A 1 101 ? 11.661 -2.175 -15.151 1.00 92.81 101 THR A O 1
ATOM 773 N N . ASN A 1 102 ? 10.235 -3.176 -13.750 1.00 94.06 102 ASN A N 1
ATOM 774 C CA . ASN A 1 102 ? 10.419 -4.503 -14.333 1.00 94.06 102 ASN A CA 1
ATOM 775 C C . ASN A 1 102 ? 9.718 -4.615 -15.690 1.00 94.06 102 ASN A C 1
ATOM 777 O O . ASN A 1 102 ? 10.345 -5.054 -16.653 1.00 94.06 102 ASN A O 1
ATOM 781 N N . VAL A 1 103 ? 8.465 -4.169 -15.780 1.00 94.69 103 VAL A N 1
ATOM 782 C CA . VAL A 1 103 ? 7.692 -4.114 -17.026 1.00 94.69 103 VAL A CA 1
ATOM 783 C C . VAL A 1 103 ? 8.360 -3.169 -18.022 1.00 94.69 103 VAL A C 1
ATOM 785 O O . VAL A 1 103 ? 8.617 -3.574 -19.153 1.00 94.69 103 VAL A O 1
ATOM 788 N N . ALA A 1 104 ? 8.741 -1.960 -17.595 1.00 94.88 104 ALA A N 1
ATOM 789 C CA . ALA A 1 104 ? 9.447 -0.999 -18.444 1.00 94.88 104 ALA A CA 1
ATOM 790 C C . ALA A 1 104 ? 10.738 -1.599 -19.024 1.00 94.88 104 ALA A C 1
ATOM 792 O O . ALA A 1 104 ? 11.020 -1.448 -20.209 1.00 94.88 104 ALA A O 1
ATOM 793 N N . ARG A 1 105 ? 11.492 -2.357 -18.215 1.00 96.38 105 ARG A N 1
ATOM 794 C CA . ARG A 1 105 ? 12.706 -3.052 -18.663 1.00 96.38 105 ARG A CA 1
ATOM 795 C C . ARG A 1 105 ? 12.434 -4.100 -19.732 1.00 96.38 105 ARG A C 1
ATOM 797 O O . ARG A 1 105 ? 13.244 -4.260 -20.641 1.00 96.38 105 ARG A O 1
ATOM 804 N N . VAL A 1 106 ? 11.349 -4.856 -19.593 1.00 96.62 106 VAL A N 1
ATOM 805 C CA . VAL A 1 106 ? 10.957 -5.866 -20.582 1.00 96.62 106 VAL A CA 1
ATOM 806 C C . VAL A 1 106 ? 10.539 -5.186 -21.882 1.00 96.62 106 VAL A C 1
ATOM 808 O O . V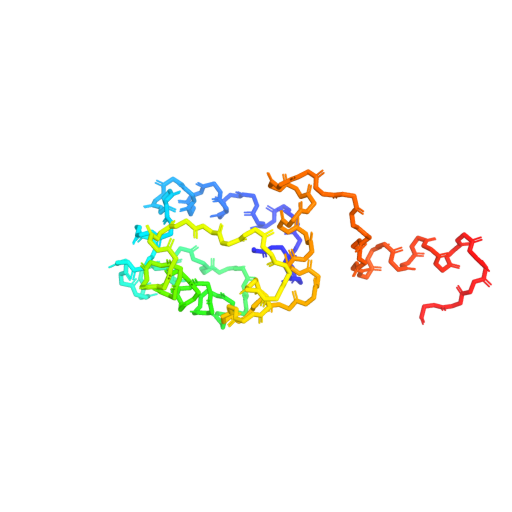AL A 1 106 ? 11.051 -5.558 -22.933 1.00 96.62 106 VAL A O 1
ATOM 811 N N . ILE A 1 107 ? 9.699 -4.150 -21.807 1.00 96.38 107 ILE A N 1
ATOM 812 C CA . ILE A 1 107 ? 9.254 -3.379 -22.977 1.00 96.38 107 ILE A CA 1
ATOM 813 C C . ILE A 1 107 ? 10.453 -2.770 -23.708 1.00 96.38 107 ILE A C 1
ATOM 815 O O . ILE A 1 107 ? 10.604 -2.991 -24.904 1.00 96.38 107 ILE A O 1
ATOM 819 N N . ALA A 1 108 ? 11.362 -2.100 -22.993 1.00 96.88 108 ALA A N 1
ATOM 820 C CA . ALA A 1 108 ? 12.554 -1.503 -23.592 1.00 96.88 108 ALA A CA 1
ATOM 821 C C . ALA A 1 108 ? 13.399 -2.537 -24.359 1.00 96.88 108 ALA A C 1
ATOM 823 O O . ALA A 1 108 ? 13.844 -2.272 -25.473 1.00 96.88 108 ALA A O 1
ATOM 824 N N . ARG A 1 109 ? 13.564 -3.751 -23.815 1.00 96.62 109 ARG A N 1
ATOM 825 C CA . ARG A 1 109 ? 14.287 -4.844 -24.491 1.00 96.62 109 ARG A CA 1
ATOM 826 C C . ARG A 1 109 ? 13.564 -5.353 -25.736 1.00 96.62 109 ARG A C 1
ATOM 828 O O . ARG A 1 109 ? 14.226 -5.621 -26.730 1.00 96.62 109 ARG A O 1
ATOM 835 N N . ILE A 1 110 ? 12.238 -5.478 -25.689 1.00 97.19 110 ILE A N 1
ATOM 836 C CA . ILE A 1 110 ? 11.426 -5.884 -26.848 1.00 97.19 110 ILE A CA 1
ATOM 837 C C . ILE A 1 110 ? 11.515 -4.828 -27.958 1.00 97.19 110 ILE A C 1
ATOM 839 O O . ILE A 1 110 ? 11.620 -5.168 -29.133 1.00 97.19 110 ILE A O 1
ATOM 843 N N . GLU A 1 111 ? 11.524 -3.549 -27.586 1.00 97.06 111 GLU A N 1
ATOM 844 C CA . GLU A 1 111 ? 11.584 -2.424 -28.521 1.00 97.06 111 GLU A CA 1
ATOM 845 C C . GLU A 1 111 ? 13.009 -2.055 -28.969 1.00 97.06 111 GLU A C 1
ATOM 847 O O . GLU A 1 111 ? 13.173 -1.119 -29.750 1.00 97.06 111 GLU A O 1
ATOM 852 N N . ASN A 1 112 ? 14.042 -2.765 -28.498 1.00 95.56 112 ASN A N 1
ATOM 853 C CA . ASN A 1 112 ? 15.455 -2.424 -28.711 1.00 95.56 112 ASN A CA 1
ATOM 854 C C . ASN A 1 112 ? 15.803 -0.975 -28.298 1.00 95.56 112 ASN A C 1
ATOM 856 O O . ASN A 1 112 ? 16.543 -0.273 -28.988 1.00 95.56 112 ASN A O 1
ATOM 860 N N . ARG A 1 113 ? 15.265 -0.519 -27.161 1.00 93.06 113 ARG A N 1
ATOM 861 C CA . ARG A 1 113 ? 15.502 0.804 -26.560 1.00 93.06 113 ARG A CA 1
ATOM 862 C C . ARG A 1 113 ? 16.249 0.686 -25.230 1.00 93.06 113 ARG A C 1
ATOM 864 O O . ARG A 1 113 ? 16.249 -0.361 -24.582 1.00 93.06 113 ARG A O 1
ATOM 871 N N . VAL A 1 114 ? 16.879 1.783 -24.815 1.00 87.69 114 VAL A N 1
ATOM 872 C CA . VAL A 1 114 ? 17.423 1.936 -23.457 1.00 87.69 114 VAL A CA 1
ATOM 873 C C . VAL A 1 114 ? 16.299 2.410 -22.529 1.00 87.69 114 VAL A C 1
ATOM 875 O O . VAL A 1 114 ? 15.396 3.116 -22.974 1.00 87.69 114 VAL A O 1
ATOM 878 N N . LEU A 1 115 ? 16.346 1.964 -21.272 1.00 81.38 115 LEU A N 1
ATOM 879 C CA . LEU A 1 115 ? 15.440 2.367 -20.190 1.00 81.38 115 LEU A CA 1
ATOM 880 C C . LEU A 1 115 ? 15.622 3.828 -19.776 1.00 81.38 115 LEU A C 1
ATOM 882 O O . LEU A 1 115 ? 16.795 4.257 -19.697 1.00 81.38 115 LEU A O 1
#

Secondary structure (DSSP, 8-state):
--TTS-HHHHHHHHHHHHHH--SHHHHHHS-HHHHHHHHTTSS-HHHHHHHHHHHHHHHHHHTTPPP-SHHHHHHSTT--HHHHHHHHHHTS--------HHHHHHHHHHTT---

Nearest PDB structures (foldseek):
  1mun-assembly1_A-2  TM=9.724E-01  e=4.738E-09  Escherichia coli
  1kg5-assembly1_A  TM=9.765E-01  e=5.320E-09  Escherichia coli
  1kg7-assembly1_A  TM=9.777E-01  e=5.320E-09  Escherichia coli
  6u7t-assembly1_A  TM=9.714E-01  e=1.085E-07  Geobacillus stearothermophilus
  5kn8-assembly1_A  TM=9.624E-01  e=2.307E-07  Geobacillus stearothermophilus

Sequence (115 aa):
MSQQTQVDRVVSKFLAFVEAYPTPRDCADAPLGELLTLWSGLGYPRRCRNLHEASKVIVAQHGGVVPASLEELLALPGVGDYTARAVLVFADHREIGIVDTNVARVIARIENRVL

Mean predicted aligned error: 2.81 Å